Protein AF-A0A949KR53-F1 (afdb_monomer_lite)

pLDDT: mean 78.51, std 15.81, range [43.34, 97.69]

Foldseek 3Di:
DVVVVVVVVVVVVVVVCVVVVVVVPPPDPPPPPDAQDLPPDDDPRNVLSVCVHPPVVVNVVVVVVVVVVVVVVVVVVVVVVCVVVVVCPPPPPPPPPD

Structure (mmCIF, N/CA/C/O backbone):
data_AF-A0A949KR53-F1
#
_entry.id   AF-A0A949KR53-F1
#
loop_
_atom_site.group_PDB
_atom_site.id
_atom_site.type_symbol
_atom_site.label_atom_id
_atom_site.label_alt_id
_atom_site.label_comp_id
_atom_site.label_asym_id
_atom_site.label_entity_id
_atom_site.label_seq_id
_atom_site.pdbx_PDB_ins_code
_atom_site.Cartn_x
_atom_site.Cartn_y
_atom_site.Cartn_z
_atom_site.occupancy
_atom_site.B_iso_or_equiv
_atom_site.auth_seq_id
_atom_site.auth_comp_id
_atom_site.auth_asym_id
_atom_site.auth_atom_id
_atom_site.pdbx_PDB_model_num
ATOM 1 N N . MET A 1 1 ? 43.912 -15.935 14.513 1.00 52.91 1 MET A N 1
ATOM 2 C CA . MET A 1 1 ? 42.930 -15.174 13.704 1.00 52.91 1 MET A CA 1
ATOM 3 C C . MET A 1 1 ? 41.480 -15.524 14.067 1.00 52.91 1 MET A C 1
ATOM 5 O O . MET A 1 1 ? 40.705 -14.612 14.314 1.00 52.91 1 MET A O 1
ATOM 9 N N . VAL A 1 2 ? 41.148 -16.811 14.243 1.00 56.53 2 VAL A N 1
ATOM 10 C CA . VAL A 1 2 ? 39.806 -17.316 14.628 1.00 56.53 2 VAL A CA 1
ATOM 11 C C . VAL A 1 2 ? 39.226 -16.685 15.909 1.00 56.53 2 VAL A C 1
ATOM 13 O O . VAL A 1 2 ? 38.066 -16.295 15.921 1.00 56.53 2 VAL A O 1
ATOM 16 N N . LYS A 1 3 ? 40.035 -16.479 16.963 1.00 52.47 3 LYS A N 1
ATOM 17 C CA . LYS A 1 3 ? 39.572 -15.831 18.212 1.00 52.47 3 LYS A CA 1
ATOM 18 C C . LYS A 1 3 ? 39.089 -14.383 18.021 1.00 52.47 3 LYS A C 1
ATOM 20 O O . LYS A 1 3 ? 38.171 -13.969 18.711 1.00 52.47 3 LYS A O 1
ATOM 25 N N . LYS A 1 4 ? 39.674 -13.621 17.084 1.00 53.94 4 LYS A N 1
ATOM 26 C CA . LYS A 1 4 ? 39.237 -12.242 16.785 1.00 53.94 4 LYS A CA 1
ATOM 27 C C . LYS A 1 4 ? 37.931 -12.229 15.983 1.00 53.94 4 LYS A C 1
ATOM 29 O O . LYS A 1 4 ? 37.089 -11.375 16.221 1.00 53.94 4 LYS A O 1
ATOM 34 N N . LEU A 1 5 ? 37.748 -13.212 15.096 1.00 58.56 5 LEU A N 1
ATOM 35 C CA . LEU A 1 5 ? 36.508 -13.397 14.336 1.00 58.56 5 LEU A CA 1
ATOM 36 C C . LEU A 1 5 ? 35.339 -13.800 15.253 1.00 58.56 5 LEU A C 1
ATOM 38 O O . LEU A 1 5 ? 34.252 -13.251 15.129 1.00 58.56 5 LEU A O 1
ATOM 42 N N . ALA A 1 6 ? 35.593 -14.690 16.221 1.00 62.31 6 ALA A N 1
ATOM 43 C CA . ALA A 1 6 ? 34.600 -15.137 17.202 1.00 62.31 6 ALA A CA 1
ATOM 44 C C . ALA A 1 6 ? 34.147 -14.014 18.156 1.00 62.31 6 ALA A C 1
ATOM 46 O O . ALA A 1 6 ? 32.974 -13.928 18.512 1.00 62.31 6 ALA A O 1
ATOM 47 N N . VAL A 1 7 ? 35.066 -13.122 18.546 1.00 68.75 7 VAL A N 1
ATOM 48 C CA . VAL A 1 7 ? 34.729 -11.922 19.330 1.00 68.75 7 VAL A CA 1
ATOM 49 C C . VAL A 1 7 ? 33.906 -10.942 18.492 1.00 68.75 7 VAL A C 1
ATOM 51 O O . VAL A 1 7 ? 32.912 -10.420 18.986 1.00 68.75 7 VAL A O 1
ATOM 54 N N . GLY A 1 8 ? 34.252 -10.749 17.214 1.00 73.69 8 GLY A N 1
ATOM 55 C CA . GLY A 1 8 ? 33.461 -9.930 16.290 1.00 73.69 8 GLY A CA 1
ATOM 56 C C . GLY A 1 8 ? 32.025 -10.436 16.127 1.00 73.69 8 GLY A C 1
ATOM 57 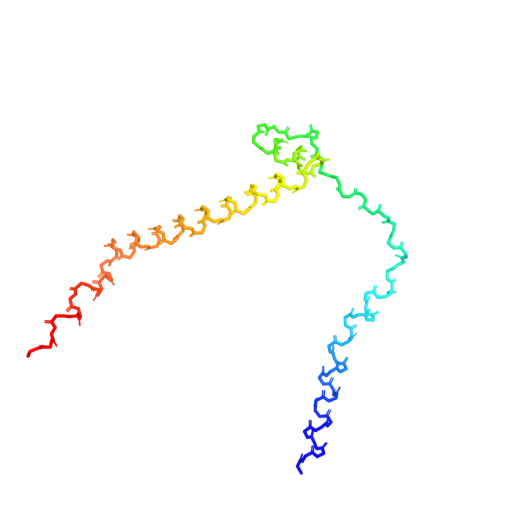O O . GLY A 1 8 ? 31.089 -9.658 16.279 1.00 73.69 8 GLY A O 1
ATOM 58 N N . SER A 1 9 ? 31.836 -11.745 15.922 1.00 72.81 9 SER A N 1
ATOM 59 C CA . SER A 1 9 ? 30.496 -12.340 15.802 1.00 72.81 9 SER A CA 1
ATOM 60 C C . SER A 1 9 ? 29.677 -12.242 17.089 1.00 72.81 9 SER A C 1
ATOM 62 O O . SER A 1 9 ? 28.465 -12.053 17.029 1.00 72.81 9 SER A O 1
ATOM 64 N N . LEU A 1 10 ? 30.326 -12.338 18.255 1.00 76.50 10 LEU A N 1
ATOM 65 C CA . LEU A 1 10 ? 29.654 -12.202 19.547 1.00 76.50 10 LEU A CA 1
ATOM 66 C C . LEU A 1 10 ? 29.169 -10.765 19.772 1.00 76.50 10 LEU A C 1
ATOM 68 O O . LEU A 1 10 ? 28.047 -10.564 20.224 1.00 76.50 10 LEU A O 1
ATOM 72 N N . VAL A 1 11 ? 29.989 -9.769 19.419 1.00 81.44 11 VAL A N 1
ATOM 73 C CA . VAL A 1 11 ? 29.622 -8.350 19.532 1.00 81.44 11 VAL A CA 1
ATOM 74 C C . VAL A 1 11 ? 28.463 -8.018 18.595 1.00 81.44 11 VAL A C 1
ATOM 76 O O . VAL A 1 11 ? 27.497 -7.410 19.043 1.00 81.44 11 VAL A O 1
ATOM 79 N N . THR A 1 12 ? 28.495 -8.478 17.340 1.00 80.38 12 THR A N 1
ATOM 80 C CA . THR A 1 12 ? 27.384 -8.271 16.397 1.00 80.38 12 THR A CA 1
ATOM 81 C C . THR A 1 12 ? 26.092 -8.929 16.884 1.00 80.38 12 THR A C 1
ATOM 83 O O . THR A 1 12 ? 25.039 -8.295 16.850 1.00 80.38 12 THR A O 1
ATOM 86 N N . ALA A 1 13 ? 26.165 -10.159 17.402 1.00 79.56 13 ALA A N 1
ATOM 87 C CA . ALA A 1 13 ? 25.003 -10.840 17.970 1.00 79.56 13 ALA A CA 1
ATOM 88 C C . ALA A 1 13 ? 24.428 -10.085 19.181 1.00 79.56 13 ALA A C 1
ATOM 90 O O . ALA A 1 13 ? 23.212 -9.948 19.298 1.00 79.56 13 ALA A O 1
ATOM 91 N N . LEU A 1 14 ? 25.288 -9.539 20.047 1.00 79.38 14 LEU A N 1
ATOM 92 C CA . LEU A 1 14 ? 24.863 -8.752 21.205 1.00 79.38 14 LEU A CA 1
ATOM 93 C C . LEU A 1 14 ? 24.237 -7.410 20.790 1.00 79.38 14 LEU A C 1
ATOM 95 O O . LEU A 1 14 ? 23.239 -6.991 21.372 1.00 79.38 14 LEU A O 1
ATOM 99 N N . SER A 1 15 ? 24.770 -6.758 19.751 1.00 81.94 15 SER A N 1
ATOM 100 C CA . SER A 1 15 ? 24.210 -5.517 19.202 1.00 81.94 15 SER A CA 1
ATOM 101 C C . SER A 1 15 ? 22.814 -5.712 18.607 1.00 81.94 15 SER A C 1
ATOM 103 O O . SER A 1 15 ? 21.965 -4.836 18.757 1.00 81.94 15 SER A O 1
ATOM 105 N N . CYS A 1 16 ? 22.538 -6.868 17.998 1.00 80.62 16 CYS A N 1
ATOM 106 C CA . CYS A 1 16 ? 21.203 -7.206 17.495 1.00 80.62 16 CYS A CA 1
ATOM 107 C C . CYS A 1 16 ? 20.157 -7.408 18.606 1.00 80.62 16 CYS A C 1
ATOM 109 O O . CYS A 1 16 ? 18.964 -7.339 18.322 1.00 80.62 16 CYS A O 1
ATOM 111 N N . LEU A 1 17 ? 20.576 -7.633 19.856 1.00 79.19 17 LEU A N 1
ATOM 112 C CA . LEU A 1 17 ? 19.676 -7.814 21.002 1.00 79.19 17 LEU A CA 1
ATOM 113 C C . LEU A 1 17 ? 19.367 -6.502 21.746 1.00 79.19 17 LEU A C 1
ATOM 115 O O . LEU A 1 17 ? 18.408 -6.449 22.515 1.00 79.19 17 LEU A O 1
ATOM 119 N N . LEU A 1 18 ? 20.118 -5.424 21.488 1.00 79.12 18 LEU A N 1
ATOM 120 C CA . LEU A 1 18 ? 19.888 -4.105 22.096 1.00 79.12 18 LEU A CA 1
ATOM 121 C C . LEU A 1 18 ? 18.475 -3.535 21.843 1.00 79.12 18 LEU A C 1
ATOM 123 O O . LEU A 1 18 ? 17.893 -2.999 22.789 1.00 79.12 18 LEU A O 1
ATOM 127 N N . PRO A 1 19 ? 17.868 -3.670 20.643 1.00 79.31 19 PRO A N 1
ATOM 128 C CA . PRO A 1 19 ? 16.506 -3.188 20.406 1.00 79.31 19 PRO A CA 1
ATOM 129 C C . PRO A 1 19 ? 15.460 -3.900 21.273 1.00 79.31 19 PRO A C 1
ATOM 131 O O . PRO A 1 19 ? 14.496 -3.277 21.709 1.00 79.31 19 PRO A O 1
ATOM 134 N N . ALA A 1 20 ? 15.666 -5.187 21.578 1.00 72.06 20 ALA A N 1
ATOM 135 C CA . ALA A 1 20 ? 14.747 -5.960 22.412 1.00 72.06 20 ALA A CA 1
ATOM 136 C C . ALA A 1 20 ? 14.739 -5.464 23.867 1.00 72.06 20 ALA A C 1
ATOM 138 O O . ALA A 1 20 ? 13.690 -5.423 24.504 1.00 72.06 20 ALA A O 1
ATOM 139 N N . TRP A 1 21 ? 15.892 -5.032 24.383 1.00 69.88 21 TRP A N 1
ATOM 140 C CA . TRP A 1 21 ? 15.987 -4.419 25.711 1.00 69.88 21 TRP A CA 1
ATOM 141 C C . TRP A 1 21 ? 15.439 -2.992 25.741 1.00 69.88 21 TRP A C 1
ATOM 143 O O . TRP A 1 21 ? 14.808 -2.611 26.723 1.00 69.88 21 TRP A O 1
ATOM 153 N N . ALA A 1 22 ? 15.607 -2.227 24.658 1.00 72.31 22 ALA A N 1
ATOM 154 C CA . ALA A 1 22 ? 14.992 -0.907 24.526 1.00 72.31 22 ALA A CA 1
ATOM 155 C C . ALA A 1 22 ? 13.452 -0.984 24.504 1.00 72.31 22 ALA A C 1
ATOM 157 O O . ALA A 1 22 ? 12.786 -0.114 25.065 1.00 72.31 22 ALA A O 1
ATOM 158 N N . TRP A 1 23 ? 12.879 -2.044 23.923 1.00 68.12 23 TRP A N 1
ATOM 159 C CA . TRP A 1 23 ? 11.429 -2.269 23.915 1.00 68.12 23 TRP A CA 1
ATOM 160 C C . TRP A 1 23 ? 10.858 -2.876 25.203 1.00 68.12 23 TRP A C 1
ATOM 162 O O . TRP A 1 23 ? 9.660 -2.753 25.439 1.00 68.12 23 TRP A O 1
ATOM 172 N N . ALA A 1 24 ? 11.683 -3.467 26.069 1.00 65.00 24 ALA A N 1
ATOM 173 C CA . ALA A 1 24 ? 11.227 -4.082 27.320 1.00 65.00 24 ALA A CA 1
ATOM 174 C C . ALA A 1 24 ? 10.810 -3.067 28.411 1.00 65.00 24 ALA A C 1
ATOM 176 O O . ALA A 1 24 ? 10.215 -3.459 29.412 1.00 65.00 24 ALA A O 1
ATOM 177 N N . GLY A 1 25 ? 11.118 -1.775 28.237 1.00 60.56 25 GLY A N 1
ATOM 178 C CA . GLY A 1 25 ? 10.777 -0.699 29.180 1.00 60.56 25 GLY A CA 1
ATOM 179 C C . GLY A 1 25 ? 9.411 -0.035 28.959 1.00 60.56 25 GLY A C 1
ATOM 180 O O . GLY A 1 25 ? 9.010 0.805 29.764 1.00 60.56 25 GLY A O 1
ATOM 181 N N . GLY A 1 26 ? 8.689 -0.378 27.888 1.00 61.47 26 GLY A N 1
ATOM 182 C CA . GLY A 1 26 ? 7.304 0.053 27.705 1.00 61.47 26 GLY A CA 1
ATOM 183 C C . GLY A 1 26 ? 6.402 -0.766 28.622 1.00 61.47 26 GLY A C 1
ATOM 184 O O . GLY A 1 26 ? 6.345 -1.983 28.473 1.00 61.47 26 GLY A O 1
ATOM 185 N N . GLY A 1 27 ? 5.744 -0.126 29.595 1.00 63.88 27 GLY A N 1
ATOM 186 C CA . GLY A 1 27 ? 4.822 -0.793 30.523 1.00 63.88 27 GLY A CA 1
ATOM 187 C C . GLY A 1 27 ? 3.815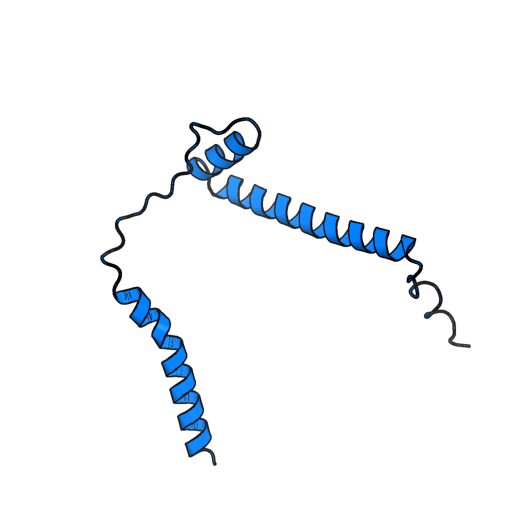 -1.690 29.798 1.00 63.88 27 GLY A C 1
ATOM 188 O O . GLY A 1 27 ? 3.529 -1.448 28.627 1.00 63.88 27 GLY A O 1
ATOM 189 N N . ALA A 1 28 ? 3.320 -2.724 30.500 1.00 61.16 28 ALA A N 1
ATOM 190 C CA . ALA A 1 28 ? 2.398 -3.741 29.984 1.00 61.16 28 ALA A CA 1
ATOM 191 C C . ALA A 1 28 ? 1.445 -3.115 28.970 1.00 61.16 28 ALA A C 1
ATOM 193 O O . ALA A 1 28 ? 0.623 -2.284 29.355 1.00 61.16 28 ALA A O 1
ATOM 194 N N . ALA A 1 29 ? 1.655 -3.440 27.690 1.00 59.25 29 ALA A N 1
ATOM 195 C CA . ALA A 1 29 ? 0.944 -2.835 26.582 1.00 59.25 29 ALA A CA 1
ATOM 196 C C . ALA A 1 29 ? -0.547 -2.994 26.863 1.00 59.25 29 ALA A C 1
ATOM 198 O O . ALA A 1 29 ? -1.096 -4.086 26.720 1.00 59.25 29 ALA A O 1
ATOM 199 N N . THR A 1 30 ? -1.186 -1.926 27.347 1.00 56.94 30 THR A N 1
ATOM 200 C CA . THR A 1 30 ? -2.638 -1.880 27.439 1.00 56.94 30 THR A CA 1
ATOM 201 C C . THR A 1 30 ? -3.108 -2.183 26.042 1.00 56.94 30 THR A C 1
ATOM 203 O O . THR A 1 30 ? -2.596 -1.558 25.114 1.00 56.94 30 THR A O 1
ATOM 206 N N . GLU A 1 31 ? -3.980 -3.175 25.908 1.00 53.62 31 GLU A N 1
ATOM 207 C CA . GLU A 1 31 ? -4.509 -3.640 24.637 1.00 53.62 31 GLU A CA 1
ATOM 208 C C . GLU A 1 31 ? -5.023 -2.424 23.862 1.00 53.62 31 GLU A C 1
ATOM 210 O O . GLU A 1 31 ? -6.107 -1.898 24.110 1.00 53.62 31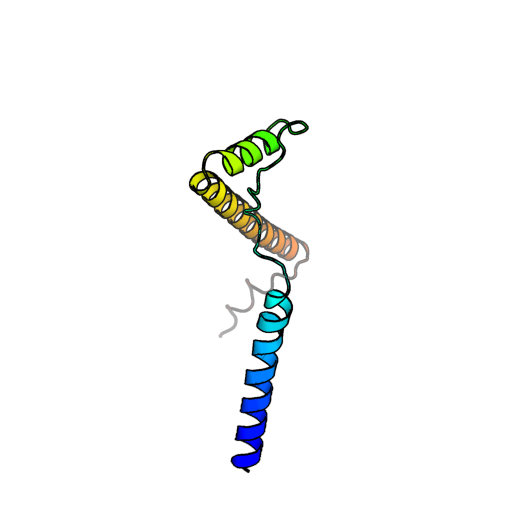 GLU A O 1
ATOM 215 N N . LEU A 1 32 ? -4.156 -1.883 23.004 1.00 57.50 32 LEU A N 1
ATOM 216 C CA . LEU A 1 32 ? -4.461 -0.744 22.169 1.00 57.50 32 LEU A CA 1
ATOM 217 C C . LEU A 1 32 ? -5.346 -1.338 21.097 1.00 57.50 32 LEU A C 1
ATOM 219 O O . LEU A 1 32 ? -4.869 -1.918 20.125 1.00 57.50 32 LEU A O 1
ATOM 223 N N . VAL A 1 33 ? -6.648 -1.261 21.339 1.00 64.06 33 VAL A N 1
ATOM 224 C CA . VAL A 1 33 ? -7.663 -1.610 20.360 1.00 64.06 33 VAL A CA 1
ATOM 225 C C . VAL A 1 33 ? -7.551 -0.560 19.257 1.00 64.06 33 VAL A C 1
ATOM 227 O O . VAL A 1 33 ? -8.091 0.542 19.355 1.00 64.06 33 VAL A O 1
ATOM 230 N N . VAL A 1 34 ? -6.728 -0.866 18.251 1.00 72.88 34 VAL A N 1
ATOM 231 C CA . VAL A 1 34 ? -6.470 0.010 17.108 1.00 72.88 34 VAL A CA 1
ATOM 232 C C . VAL A 1 34 ? -7.706 -0.027 16.222 1.00 72.88 34 VAL A C 1
ATOM 234 O O . VAL A 1 34 ? -7.950 -0.996 15.511 1.00 72.88 34 VAL A O 1
ATOM 237 N N . VAL A 1 35 ? -8.502 1.033 16.302 1.00 81.75 35 VAL A N 1
ATOM 238 C CA . VAL A 1 35 ? -9.736 1.212 15.533 1.00 81.75 35 VAL A CA 1
ATOM 239 C C . VAL A 1 35 ? -9.559 2.436 14.656 1.00 81.75 35 VAL A C 1
ATOM 241 O O . VAL A 1 35 ? -9.124 3.489 15.125 1.00 81.75 35 VAL A O 1
ATOM 244 N N . ALA A 1 36 ? -9.906 2.309 13.381 1.00 83.00 36 ALA A N 1
ATOM 245 C CA . ALA A 1 36 ? -9.909 3.438 12.468 1.00 83.00 36 ALA A CA 1
ATOM 246 C C . ALA A 1 36 ? -11.051 4.401 12.831 1.00 83.00 36 ALA A C 1
ATOM 248 O O . ALA A 1 36 ? -12.211 3.985 12.932 1.00 83.00 36 ALA A O 1
ATOM 249 N N . ASP A 1 37 ? -10.739 5.689 13.001 1.00 87.00 37 ASP A N 1
ATOM 250 C CA . ASP A 1 37 ? -11.762 6.722 13.175 1.00 87.00 37 ASP A CA 1
ATOM 251 C C . ASP A 1 37 ? -12.466 6.984 11.835 1.00 87.00 37 ASP A C 1
ATOM 253 O O . ASP A 1 37 ? -11.858 7.410 10.853 1.00 87.00 37 ASP A O 1
ATOM 257 N N . THR A 1 38 ? -13.766 6.700 11.788 1.00 85.94 38 THR A N 1
ATOM 258 C CA . THR A 1 38 ? -14.596 6.780 10.577 1.00 85.94 38 THR A CA 1
ATOM 259 C C . THR A 1 38 ? -15.479 8.029 10.538 1.00 85.94 38 THR A C 1
ATOM 261 O O . THR A 1 38 ? -16.187 8.247 9.558 1.00 85.94 38 THR A O 1
ATOM 264 N N . ARG A 1 39 ? -15.438 8.882 11.571 1.00 86.69 39 ARG A N 1
ATOM 265 C CA . ARG A 1 39 ? -16.409 9.978 11.773 1.00 86.69 39 ARG A CA 1
ATOM 266 C C . ARG A 1 39 ? -16.299 11.114 10.757 1.00 86.69 39 ARG A C 1
ATOM 268 O O . ARG A 1 39 ? -17.299 11.751 10.448 1.00 86.69 39 ARG A O 1
ATOM 275 N N . ALA A 1 40 ? -15.097 11.372 10.250 1.00 88.19 40 ALA A N 1
ATOM 276 C CA . ALA A 1 40 ? -14.828 12.421 9.264 1.00 88.19 40 ALA A CA 1
ATOM 277 C C . ALA A 1 40 ? -14.605 11.869 7.844 1.00 88.19 40 ALA A C 1
ATOM 279 O O . ALA A 1 40 ? -14.239 12.613 6.934 1.00 88.19 40 ALA A O 1
ATOM 280 N N . LEU A 1 41 ? -14.784 10.561 7.649 1.00 87.69 41 LEU A N 1
ATOM 281 C CA . LEU A 1 41 ? -14.442 9.881 6.408 1.00 87.69 41 LEU A CA 1
ATOM 282 C C . LEU A 1 41 ? -15.681 9.700 5.529 1.00 87.69 41 LEU A C 1
ATOM 284 O O . LEU A 1 41 ? -16.763 9.378 6.009 1.00 87.69 41 LEU A O 1
ATOM 288 N N . SER A 1 42 ? -15.517 9.875 4.219 1.00 89.81 42 SER A N 1
ATOM 289 C CA . SER A 1 42 ? -16.580 9.647 3.235 1.00 89.81 42 SER A CA 1
ATOM 290 C C . SER A 1 42 ? -16.056 8.897 2.008 1.00 89.81 42 SER A C 1
ATOM 292 O O . SER A 1 42 ? -14.846 8.808 1.774 1.00 89.81 42 SER A O 1
ATOM 294 N N . GLY A 1 43 ? -16.978 8.310 1.239 1.00 91.81 43 GLY A N 1
ATOM 295 C CA . GLY A 1 43 ? -16.673 7.607 -0.008 1.00 91.81 43 GLY A CA 1
ATOM 296 C C . GLY A 1 43 ? -15.820 6.349 0.185 1.00 91.81 43 GLY A C 1
ATOM 297 O O . GLY A 1 43 ? -16.042 5.559 1.101 1.00 91.81 43 GLY A O 1
ATOM 298 N N . PHE A 1 44 ? -14.835 6.158 -0.696 1.00 90.75 44 PHE A N 1
ATOM 299 C CA . PHE A 1 44 ? -13.986 4.961 -0.708 1.00 90.75 44 PHE A CA 1
ATOM 300 C C . PHE A 1 44 ? -13.111 4.826 0.548 1.00 90.75 44 PHE A C 1
ATOM 302 O O . PHE A 1 44 ? -12.905 3.723 1.048 1.00 90.75 44 PHE A O 1
ATOM 309 N N . ASN A 1 45 ? -12.662 5.948 1.116 1.00 90.31 45 ASN A N 1
ATOM 310 C CA . ASN A 1 45 ? -11.887 5.936 2.355 1.00 90.31 45 ASN A CA 1
ATOM 311 C C . ASN A 1 45 ? -12.732 5.434 3.534 1.00 90.31 45 ASN A C 1
ATOM 313 O O . ASN A 1 45 ? -12.244 4.631 4.325 1.00 90.31 45 ASN A O 1
ATOM 317 N N . PHE A 1 46 ? -14.007 5.843 3.618 1.00 92.69 46 PHE A N 1
ATOM 318 C CA . PHE A 1 46 ? -14.939 5.325 4.628 1.00 92.69 46 PHE A CA 1
ATOM 319 C C . PHE A 1 46 ? -15.112 3.812 4.499 1.00 92.69 46 PHE A C 1
ATOM 321 O O . PHE A 1 46 ? -14.983 3.104 5.489 1.00 92.69 46 PHE A O 1
ATOM 328 N N . TYR A 1 47 ? -15.303 3.310 3.277 1.00 91.81 47 TYR A N 1
ATOM 329 C CA . TYR A 1 47 ? -15.414 1.874 3.017 1.00 91.81 47 TYR A CA 1
ATOM 330 C C . TYR A 1 47 ? -14.189 1.086 3.512 1.00 91.81 47 TYR A C 1
ATOM 332 O O . TYR A 1 47 ? -14.348 0.106 4.240 1.00 91.81 47 TYR A O 1
ATOM 340 N N . LEU A 1 48 ? -12.971 1.534 3.187 1.00 91.62 48 LEU A N 1
ATOM 341 C CA . LEU A 1 48 ? -11.744 0.871 3.643 1.00 91.62 48 LEU A CA 1
ATOM 342 C C . LEU A 1 48 ? -11.566 0.940 5.167 1.00 91.62 48 LEU A C 1
ATOM 344 O O . LEU A 1 48 ? -11.165 -0.047 5.780 1.00 91.62 48 LEU A O 1
ATOM 348 N N . ALA A 1 49 ? -11.894 2.074 5.789 1.00 89.75 49 ALA A N 1
ATOM 349 C CA . ALA A 1 49 ? -11.806 2.235 7.240 1.00 89.75 49 ALA A CA 1
ATOM 350 C C . ALA A 1 49 ? -12.861 1.397 7.986 1.00 89.75 49 ALA A C 1
ATOM 352 O O . ALA A 1 49 ? -12.578 0.841 9.046 1.00 89.75 49 ALA A O 1
ATOM 353 N N . THR A 1 50 ? -14.062 1.240 7.422 1.00 91.88 50 THR A N 1
ATOM 354 C CA . THR A 1 50 ? -15.070 0.314 7.949 1.00 91.88 50 THR A CA 1
ATOM 355 C C . THR A 1 50 ? -14.614 -1.136 7.810 1.00 91.88 50 THR A C 1
ATOM 357 O O . THR A 1 50 ? -14.750 -1.891 8.768 1.00 91.88 50 THR A O 1
ATOM 360 N N . LEU A 1 51 ? -14.025 -1.524 6.673 1.00 92.25 51 LEU A N 1
ATOM 361 C CA . LEU A 1 51 ? -13.466 -2.869 6.495 1.00 92.25 51 LEU A CA 1
ATOM 362 C C . LEU A 1 51 ? -12.367 -3.173 7.512 1.00 92.25 51 LEU A C 1
ATOM 364 O O . LEU A 1 51 ? -12.408 -4.233 8.126 1.00 92.25 51 LEU A O 1
ATOM 368 N N . TYR A 1 52 ? -11.451 -2.232 7.751 1.00 89.69 52 TYR A N 1
ATOM 369 C CA . TYR A 1 52 ? -10.403 -2.378 8.767 1.00 89.69 52 TYR A CA 1
ATOM 370 C C . TYR A 1 52 ? -10.972 -2.717 10.157 1.00 89.69 52 TYR A C 1
ATOM 372 O O . TYR A 1 52 ? -10.401 -3.525 10.883 1.00 89.69 52 TYR A O 1
ATOM 380 N N . ASN A 1 53 ? -12.130 -2.144 10.503 1.00 90.69 53 ASN A N 1
ATOM 381 C CA . ASN A 1 53 ? -12.786 -2.350 11.795 1.00 90.69 53 ASN A CA 1
ATOM 382 C C . ASN A 1 53 ? -13.710 -3.583 11.851 1.00 90.69 53 ASN A C 1
ATOM 384 O O . ASN A 1 53 ? -14.088 -3.998 12.944 1.00 90.69 53 ASN A O 1
ATOM 388 N N . GLN A 1 54 ? -14.165 -4.113 10.713 1.00 92.38 54 GLN A N 1
ATOM 389 C CA . GLN A 1 54 ? -15.171 -5.186 10.659 1.00 92.38 54 GLN A CA 1
ATOM 390 C C . GLN A 1 54 ? -14.582 -6.530 10.229 1.00 92.38 54 GLN A C 1
ATOM 392 O O . GLN A 1 54 ? -14.918 -7.555 10.817 1.00 92.38 54 GLN A O 1
ATOM 397 N N . ASP A 1 55 ? -13.714 -6.531 9.217 1.00 90.94 55 ASP A N 1
ATOM 398 C CA . ASP A 1 55 ? -13.136 -7.742 8.640 1.00 90.94 55 ASP A CA 1
ATOM 399 C C . ASP A 1 55 ? -11.716 -7.481 8.108 1.00 90.94 55 ASP A C 1
ATOM 401 O O . ASP A 1 55 ? -11.496 -6.929 7.022 1.00 90.94 55 ASP A O 1
ATOM 405 N N . MET A 1 56 ? -10.733 -7.946 8.880 1.00 90.69 56 MET A N 1
ATOM 406 C CA . MET A 1 56 ? -9.314 -7.793 8.565 1.00 90.69 56 MET A CA 1
ATOM 407 C C . MET A 1 56 ? -8.897 -8.558 7.295 1.00 90.69 56 MET A C 1
ATOM 409 O O . MET A 1 56 ? -7.967 -8.132 6.609 1.00 90.69 56 MET A O 1
ATOM 413 N N . TRP A 1 57 ? -9.568 -9.660 6.939 1.00 94.31 57 TRP A N 1
ATOM 414 C CA . TRP A 1 57 ? -9.213 -10.467 5.764 1.00 94.31 57 TRP A CA 1
ATOM 415 C C . TRP A 1 57 ? -9.571 -9.762 4.463 1.00 94.31 57 TRP A C 1
ATOM 417 O O . TRP A 1 57 ? -8.773 -9.728 3.518 1.00 94.31 57 TRP A O 1
ATOM 427 N N . ILE A 1 58 ? -10.757 -9.157 4.419 1.00 93.69 58 ILE A N 1
ATOM 428 C CA . ILE A 1 58 ? -11.189 -8.383 3.254 1.00 93.69 58 ILE A CA 1
ATOM 429 C C . ILE A 1 58 ? -10.329 -7.121 3.124 1.00 93.69 58 ILE A C 1
ATOM 431 O O . ILE A 1 58 ? -9.893 -6.793 2.017 1.00 93.69 58 ILE A O 1
ATOM 435 N N . PHE A 1 59 ? -10.009 -6.454 4.238 1.00 93.31 59 PHE A 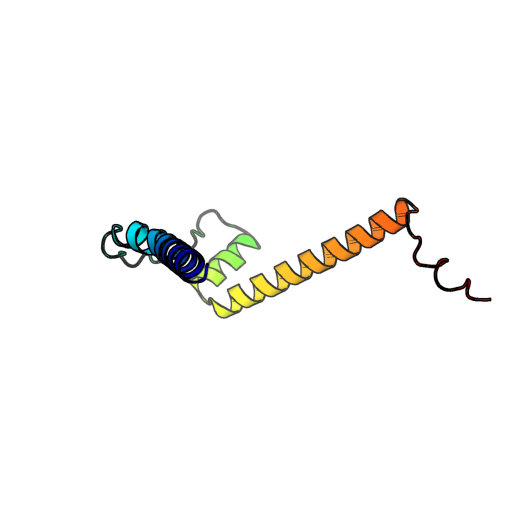N 1
ATOM 436 C CA . PHE A 1 59 ? -9.091 -5.313 4.231 1.00 93.31 59 PHE A CA 1
ATOM 437 C C . PHE A 1 59 ? -7.701 -5.690 3.690 1.00 93.31 59 PHE A C 1
ATOM 439 O O . PHE A 1 59 ? -7.180 -5.019 2.797 1.00 93.31 59 PHE A O 1
ATOM 446 N N . ALA A 1 60 ? -7.121 -6.795 4.170 1.00 94.25 60 ALA A N 1
ATOM 447 C CA . ALA A 1 60 ? -5.822 -7.277 3.704 1.00 94.25 60 ALA A CA 1
ATOM 448 C C . ALA A 1 60 ? -5.836 -7.621 2.206 1.00 94.25 60 ALA A C 1
ATOM 450 O O . ALA A 1 60 ? -4.895 -7.293 1.483 1.00 94.25 60 ALA A O 1
ATOM 451 N N . THR A 1 61 ? -6.925 -8.217 1.718 1.00 96.88 61 THR A N 1
ATOM 452 C CA . THR A 1 61 ? -7.094 -8.526 0.290 1.00 96.88 61 THR A CA 1
ATOM 453 C C . THR A 1 61 ? -7.078 -7.252 -0.555 1.00 96.88 61 THR A C 1
ATOM 455 O O . THR A 1 61 ? -6.350 -7.177 -1.545 1.00 96.88 61 THR A O 1
ATOM 458 N N . TRP A 1 62 ? -7.810 -6.215 -0.138 1.00 95.75 62 TRP A N 1
ATOM 459 C CA . TRP A 1 62 ? -7.779 -4.911 -0.804 1.00 95.75 62 TRP A CA 1
ATOM 460 C C . TRP A 1 62 ? -6.388 -4.280 -0.790 1.00 95.75 62 TRP A C 1
ATOM 462 O O . TRP A 1 62 ? -5.950 -3.762 -1.818 1.00 95.75 62 TRP A O 1
ATOM 472 N N . ALA A 1 63 ? -5.673 -4.359 0.334 1.00 94.62 63 ALA A N 1
ATOM 473 C CA . ALA A 1 63 ? -4.316 -3.833 0.441 1.00 94.62 63 ALA A CA 1
ATOM 474 C C . ALA A 1 63 ? -3.366 -4.489 -0.576 1.00 94.62 63 ALA A C 1
ATOM 476 O O . ALA A 1 63 ? -2.615 -3.786 -1.257 1.00 94.62 63 ALA A O 1
ATOM 477 N N . VAL A 1 64 ? -3.438 -5.815 -0.737 1.00 97.12 64 VAL A N 1
ATOM 478 C CA . VAL A 1 64 ? -2.641 -6.549 -1.733 1.00 97.12 64 VAL A CA 1
ATOM 479 C C . VAL A 1 64 ? -3.029 -6.136 -3.151 1.00 97.12 64 VAL A C 1
ATOM 481 O O . VAL A 1 64 ? -2.157 -5.762 -3.931 1.00 97.12 64 VAL A O 1
ATOM 484 N N . VAL A 1 65 ? -4.325 -6.134 -3.478 1.00 97.44 65 VAL A N 1
ATOM 485 C CA . VAL A 1 65 ? -4.815 -5.797 -4.826 1.00 97.44 65 VAL A CA 1
ATOM 486 C C . VAL A 1 65 ? -4.401 -4.384 -5.237 1.00 97.44 65 VAL A C 1
ATOM 488 O O . VAL A 1 65 ? -3.869 -4.200 -6.331 1.00 97.44 65 VAL A O 1
ATOM 491 N N . ILE A 1 66 ? -4.595 -3.393 -4.361 1.00 96.38 66 ILE A N 1
ATOM 492 C CA . ILE A 1 66 ? -4.229 -1.997 -4.639 1.00 96.38 66 ILE A CA 1
ATOM 493 C C . ILE A 1 66 ? -2.714 -1.872 -4.812 1.00 96.38 66 ILE A C 1
ATOM 495 O O . ILE A 1 66 ? -2.257 -1.237 -5.761 1.00 96.38 66 ILE A O 1
ATOM 499 N N . THR A 1 67 ? -1.926 -2.511 -3.944 1.00 96.31 67 THR A N 1
ATOM 500 C CA . THR A 1 67 ? -0.459 -2.450 -4.022 1.00 96.31 67 THR A CA 1
ATOM 501 C C . THR A 1 67 ? 0.061 -3.086 -5.309 1.00 96.31 67 THR A C 1
ATOM 503 O O . THR A 1 67 ? 0.895 -2.494 -5.993 1.00 96.31 67 THR A O 1
ATOM 506 N N . SER A 1 68 ? -0.453 -4.259 -5.687 1.00 97.56 68 SER A N 1
ATOM 507 C CA . SER A 1 68 ? -0.081 -4.921 -6.940 1.00 97.56 68 SER A CA 1
ATOM 508 C C . SER A 1 68 ? -0.499 -4.105 -8.163 1.00 97.56 68 SER A C 1
ATOM 510 O O . SER A 1 68 ? 0.301 -3.944 -9.083 1.00 97.56 68 SER A O 1
ATOM 512 N N . ALA A 1 69 ? -1.709 -3.541 -8.165 1.00 97.69 69 ALA A N 1
ATOM 513 C CA . ALA A 1 69 ? -2.184 -2.693 -9.255 1.00 97.69 69 ALA A CA 1
ATOM 514 C C . ALA A 1 69 ? -1.311 -1.441 -9.421 1.00 97.69 69 ALA A C 1
ATOM 516 O O . ALA A 1 69 ? -0.890 -1.130 -10.535 1.00 97.69 69 ALA A O 1
ATOM 517 N N . LEU A 1 70 ? -0.979 -0.762 -8.317 1.00 96.94 70 LEU A N 1
ATOM 518 C CA . LEU A 1 70 ? -0.091 0.399 -8.331 1.00 96.94 70 LEU A CA 1
ATOM 519 C C . LEU A 1 70 ? 1.317 0.026 -8.810 1.00 96.94 70 LEU A C 1
ATOM 521 O O . LEU A 1 70 ? 1.857 0.708 -9.680 1.00 96.94 70 LEU A O 1
ATOM 525 N N . GLY A 1 71 ? 1.885 -1.079 -8.319 1.00 96.75 71 GLY A N 1
ATOM 526 C CA . GLY A 1 71 ? 3.204 -1.557 -8.740 1.00 96.75 71 GLY A CA 1
ATOM 527 C C . GLY A 1 71 ? 3.279 -1.860 -10.239 1.00 96.75 71 GLY A C 1
ATOM 528 O O . GLY A 1 71 ? 4.185 -1.378 -10.919 1.00 96.75 71 GLY A O 1
ATOM 529 N N . VAL A 1 72 ? 2.293 -2.586 -10.776 1.00 97.44 72 VAL A N 1
ATOM 530 C CA . VAL A 1 72 ? 2.203 -2.867 -12.220 1.00 97.44 72 VAL A CA 1
ATOM 531 C C . VAL A 1 72 ? 2.005 -1.577 -13.010 1.00 97.44 72 VAL A C 1
ATOM 533 O O . VAL A 1 72 ? 2.694 -1.363 -14.004 1.00 97.44 72 VAL A O 1
ATOM 536 N N . SER A 1 73 ? 1.118 -0.686 -12.559 1.00 96.75 73 SER A N 1
ATOM 537 C CA . SER A 1 73 ? 0.878 0.587 -13.244 1.00 96.75 73 SER A CA 1
ATOM 538 C C . SER A 1 73 ? 2.138 1.450 -13.330 1.00 96.75 73 SER A C 1
ATOM 540 O O . SER A 1 73 ? 2.386 2.058 -14.367 1.00 96.75 73 SER A O 1
ATOM 542 N N . LEU A 1 74 ? 2.973 1.450 -12.286 1.00 95.56 74 LEU A N 1
ATOM 543 C CA . LEU A 1 74 ? 4.229 2.191 -12.266 1.00 95.56 74 LEU A CA 1
ATOM 544 C C . LEU A 1 74 ? 5.273 1.574 -13.20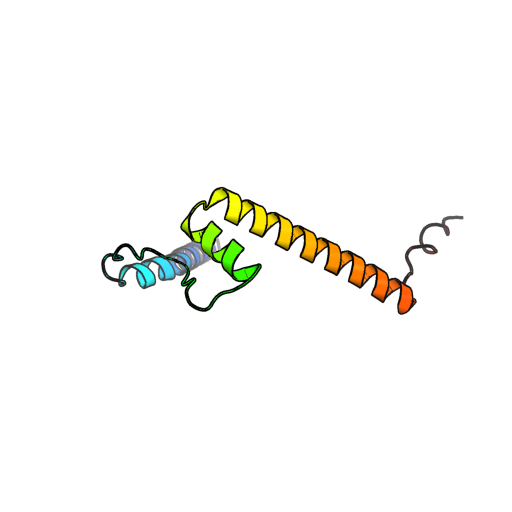7 1.00 95.56 74 LEU A C 1
ATOM 546 O O . LEU A 1 74 ? 5.974 2.313 -13.894 1.00 95.56 74 LEU A O 1
ATOM 550 N N . GLY A 1 75 ? 5.349 0.241 -13.277 1.00 93.25 75 GLY A N 1
ATOM 551 C CA . GLY A 1 75 ? 6.196 -0.458 -14.249 1.00 93.25 75 GLY A CA 1
ATOM 552 C C . GLY A 1 75 ? 5.801 -0.129 -15.689 1.00 93.25 75 GLY 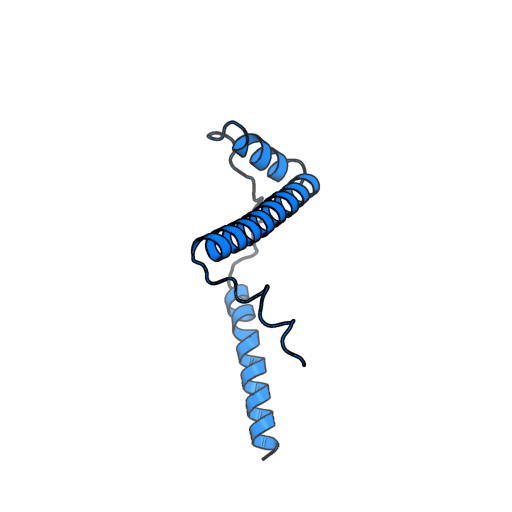A C 1
ATOM 553 O O . GLY A 1 75 ? 6.637 0.312 -16.471 1.00 93.25 75 GLY A O 1
ATOM 554 N N . LEU A 1 76 ? 4.507 -0.223 -16.005 1.00 94.12 76 LEU A N 1
ATOM 555 C CA . LEU A 1 76 ? 3.981 0.126 -17.329 1.00 94.12 76 LEU A CA 1
ATOM 556 C C . LEU A 1 76 ? 4.190 1.606 -17.668 1.00 94.12 76 LEU A C 1
ATOM 558 O O . LEU A 1 76 ? 4.495 1.947 -18.810 1.00 94.12 76 LEU A O 1
ATOM 562 N N . LEU A 1 77 ? 4.042 2.495 -16.682 1.00 94.44 77 LEU A N 1
ATOM 563 C CA . LEU A 1 77 ? 4.327 3.916 -16.856 1.00 94.44 77 LEU A CA 1
ATOM 564 C C . LEU A 1 77 ? 5.806 4.138 -17.189 1.00 94.44 77 LEU A C 1
ATOM 566 O O . LEU A 1 77 ? 6.114 4.944 -18.064 1.00 94.44 77 LEU A O 1
ATOM 570 N N . MET A 1 78 ? 6.714 3.423 -16.524 1.00 91.06 78 MET A N 1
ATOM 571 C CA . MET A 1 78 ? 8.143 3.512 -16.812 1.00 91.06 78 MET A CA 1
ATOM 572 C C . MET A 1 78 ? 8.460 3.010 -18.222 1.00 91.06 78 MET A C 1
ATOM 574 O O . MET A 1 78 ? 9.178 3.692 -18.951 1.00 91.06 78 MET A O 1
ATOM 578 N N . ASP A 1 79 ? 7.887 1.880 -18.636 1.00 88.75 79 ASP A N 1
ATOM 579 C CA . ASP A 1 79 ? 8.050 1.351 -19.996 1.00 88.75 79 ASP A CA 1
ATOM 580 C C . ASP A 1 79 ? 7.572 2.361 -21.048 1.00 88.75 79 ASP A C 1
ATOM 582 O O . ASP A 1 79 ? 8.244 2.590 -22.058 1.00 88.75 79 ASP A O 1
ATOM 586 N N . LEU A 1 80 ? 6.455 3.042 -20.773 1.00 88.81 80 LEU A N 1
ATOM 587 C CA . LEU A 1 80 ? 5.944 4.114 -21.621 1.00 88.81 80 LEU A CA 1
ATOM 588 C C . LEU A 1 80 ? 6.894 5.317 -21.653 1.00 88.81 80 LEU A C 1
ATOM 590 O O . LEU A 1 80 ? 7.165 5.856 -22.723 1.00 88.81 80 LEU A O 1
ATOM 594 N N . ILE A 1 81 ? 7.440 5.749 -20.518 1.00 89.62 81 ILE A N 1
ATOM 595 C CA . ILE A 1 81 ? 8.405 6.858 -20.492 1.00 89.62 81 ILE A CA 1
ATOM 596 C C . ILE A 1 81 ? 9.668 6.481 -21.281 1.00 89.62 81 ILE A C 1
ATOM 598 O O . ILE A 1 81 ? 10.127 7.265 -22.113 1.00 89.62 81 ILE A O 1
ATOM 602 N N . MET A 1 82 ? 10.198 5.271 -21.085 1.00 86.94 82 MET A N 1
ATOM 603 C CA . MET A 1 82 ? 11.383 4.777 -21.794 1.00 86.94 82 MET A CA 1
ATOM 604 C C . MET A 1 82 ? 11.165 4.714 -23.313 1.00 86.94 82 MET A C 1
ATOM 606 O O . MET A 1 82 ? 12.069 5.083 -24.070 1.00 86.94 82 MET A O 1
ATOM 610 N N . SER A 1 83 ? 9.959 4.350 -23.768 1.00 84.00 83 SER A N 1
ATOM 611 C CA . SER A 1 83 ? 9.622 4.354 -25.197 1.00 84.00 83 SER A CA 1
ATOM 612 C C . SER A 1 83 ? 9.575 5.763 -25.797 1.00 84.00 83 SER A C 1
ATOM 614 O O . SER A 1 83 ? 9.922 5.939 -26.962 1.00 84.00 83 SER A O 1
ATOM 616 N N . HIS A 1 84 ? 9.161 6.772 -25.024 1.00 82.44 84 HIS A N 1
ATOM 617 C CA . HIS A 1 84 ? 9.071 8.162 -25.492 1.00 82.44 84 HIS A CA 1
ATOM 618 C C . HIS A 1 84 ? 10.423 8.888 -25.474 1.00 82.44 84 HIS A C 1
ATOM 620 O O . HIS A 1 84 ? 10.650 9.776 -26.293 1.00 82.44 84 HIS A O 1
ATOM 626 N N . VAL A 1 85 ? 11.330 8.512 -24.567 1.00 81.88 85 VAL A N 1
ATOM 627 C CA . VAL A 1 85 ? 12.674 9.113 -24.451 1.00 81.88 85 VAL A CA 1
ATOM 628 C C . VAL A 1 85 ? 13.657 8.541 -25.489 1.00 81.88 85 VAL A C 1
ATOM 630 O O . VAL A 1 85 ? 14.733 9.097 -25.694 1.00 81.88 85 VAL A O 1
ATOM 633 N N . GLY A 1 86 ? 13.292 7.469 -26.202 1.00 68.62 86 GLY A N 1
ATOM 634 C CA . GLY A 1 86 ? 14.123 6.899 -27.271 1.00 68.62 86 GLY A CA 1
ATOM 635 C C . GLY A 1 86 ? 15.323 6.090 -26.765 1.00 68.62 86 GLY A C 1
ATOM 636 O O . GLY A 1 86 ? 16.240 5.812 -27.532 1.00 68.62 86 GLY A O 1
ATOM 637 N N . LEU A 1 87 ? 15.308 5.684 -25.489 1.00 63.16 87 LEU A N 1
ATOM 638 C CA . LEU A 1 87 ? 16.291 4.783 -24.868 1.00 63.16 87 LEU A CA 1
ATOM 639 C C . LEU A 1 87 ? 15.931 3.294 -25.052 1.00 63.16 87 LEU A C 1
ATOM 641 O O . LEU A 1 87 ? 16.452 2.437 -24.341 1.00 63.16 87 LEU A O 1
ATOM 645 N N . ASP A 1 88 ? 15.048 2.964 -25.999 1.00 60.62 88 ASP A N 1
ATOM 646 C CA . ASP A 1 88 ? 14.729 1.574 -26.343 1.00 60.62 88 ASP A CA 1
ATOM 647 C C . ASP A 1 88 ? 15.867 0.968 -27.188 1.00 60.62 88 ASP A C 1
ATOM 649 O O . ASP A 1 88 ? 15.813 0.922 -28.416 1.00 60.62 88 ASP A O 1
ATOM 653 N N . LEU A 1 89 ? 16.933 0.506 -26.524 1.00 61.41 89 LEU A N 1
ATOM 654 C CA . LEU A 1 89 ? 17.987 -0.313 -27.142 1.00 61.41 89 LEU A CA 1
ATOM 655 C C . LEU A 1 89 ? 17.568 -1.794 -27.294 1.00 61.41 89 LEU A C 1
ATOM 657 O O . LEU A 1 89 ? 18.347 -2.614 -27.783 1.00 61.41 89 LEU A O 1
ATOM 661 N N . GLY A 1 90 ? 16.344 -2.158 -26.893 1.00 55.94 90 GLY A N 1
ATOM 662 C CA . GLY A 1 90 ? 15.911 -3.548 -26.738 1.00 55.94 90 GLY A CA 1
ATOM 663 C C . GLY A 1 90 ? 15.541 -4.269 -28.034 1.00 55.94 90 GLY A C 1
ATOM 664 O O . GLY A 1 90 ? 15.596 -5.496 -28.075 1.00 55.94 90 GLY A O 1
ATOM 665 N N . LYS A 1 91 ? 15.199 -3.550 -29.112 1.00 52.72 91 LYS A N 1
ATOM 666 C CA . LYS A 1 91 ? 14.791 -4.188 -30.383 1.00 52.72 91 LYS A CA 1
ATOM 667 C C . LYS A 1 91 ? 15.925 -4.419 -31.387 1.00 52.72 91 LYS A C 1
ATOM 669 O O . LYS A 1 91 ? 15.739 -5.212 -32.302 1.00 52.72 91 LYS A O 1
ATOM 674 N N . SER A 1 92 ? 17.092 -3.792 -31.210 1.00 49.72 92 SER A N 1
ATOM 675 C CA . SER A 1 92 ? 18.186 -3.846 -32.201 1.00 49.72 92 SER A CA 1
ATOM 676 C C . SER A 1 92 ? 19.464 -4.548 -31.724 1.00 49.72 92 SER A C 1
ATOM 678 O O . SER A 1 92 ? 20.316 -4.853 -32.551 1.00 49.72 92 SER A O 1
ATOM 680 N N . ALA A 1 93 ? 19.620 -4.844 -30.428 1.00 54.81 93 ALA A N 1
ATOM 681 C CA . ALA A 1 93 ? 20.850 -5.459 -29.903 1.00 54.81 93 ALA A CA 1
ATOM 682 C C . ALA A 1 93 ? 20.887 -7.002 -29.989 1.00 54.81 93 ALA A C 1
ATOM 684 O O . ALA A 1 93 ? 21.939 -7.593 -29.778 1.00 54.81 93 ALA A O 1
ATOM 685 N N . GLY A 1 94 ? 19.763 -7.658 -30.306 1.00 50.66 94 GLY A N 1
ATOM 686 C CA . GLY A 1 94 ? 19.661 -9.124 -30.399 1.00 50.66 94 GLY A CA 1
ATOM 687 C C . GLY A 1 94 ? 19.736 -9.711 -31.816 1.00 50.66 94 GLY A C 1
ATOM 688 O O . GLY A 1 94 ? 19.526 -10.908 -31.973 1.00 50.66 94 GLY A O 1
ATOM 689 N N . HIS A 1 95 ? 19.984 -8.898 -32.851 1.00 48.38 95 HIS A N 1
ATOM 690 C CA . HIS A 1 95 ? 20.009 -9.346 -34.256 1.00 48.38 95 HIS A CA 1
ATOM 691 C C . HIS A 1 95 ? 21.352 -9.090 -34.968 1.00 48.38 95 HIS A C 1
ATOM 693 O O . HIS A 1 95 ? 21.415 -9.053 -36.191 1.00 48.38 95 HIS A O 1
ATOM 699 N N . VAL A 1 96 ? 22.450 -8.926 -34.229 1.00 55.31 96 VAL A N 1
ATOM 700 C CA . VAL A 1 96 ? 23.793 -8.833 -34.830 1.00 55.31 96 VAL A CA 1
ATOM 701 C C . VAL A 1 96 ? 24.670 -9.956 -34.284 1.00 55.31 96 VAL A C 1
ATOM 703 O O . VAL A 1 96 ? 25.682 -9.727 -33.636 1.00 55.31 96 VAL A O 1
ATOM 706 N N . GLU A 1 97 ? 24.239 -11.191 -34.532 1.00 49.81 97 GLU A N 1
ATOM 707 C CA . GLU A 1 97 ? 25.137 -12.346 -34.607 1.00 49.81 97 GLU A CA 1
ATOM 708 C C . GLU A 1 97 ? 25.066 -12.911 -36.029 1.00 49.81 97 GLU A C 1
ATOM 710 O O . GLU A 1 97 ? 24.424 -13.926 -36.287 1.00 49.81 97 GLU A O 1
ATOM 715 N N . HIS A 1 98 ? 25.697 -12.191 -36.956 1.00 43.34 98 HIS A N 1
ATOM 716 C CA . HIS A 1 98 ? 26.236 -12.694 -38.219 1.00 43.34 98 HIS A CA 1
ATOM 717 C C . HIS A 1 98 ? 27.488 -11.890 -38.565 1.00 43.34 98 HIS A C 1
ATOM 719 O O . HIS A 1 98 ? 27.421 -10.642 -38.472 1.00 43.34 98 HIS A O 1
#

Sequence (98 aa):
MVKKLAVGSLVTALSCLLPAWAWAGGGAATELVVVADTRALSGFNFYLATLYNQDMWIFATWAVVITSALGVSLGLLMDLIMSHVGLDLGKSAGHVEH

Radius of gyration: 25.8 Å; chains: 1; bounding box: 60×30×69 Å

Secondary structure (DSSP, 8-state):
-HHHHHHHHHHHHHHHHHHHHHHTTS-S----------TT--HHHHHHHHHHHH-HHHHHHHHHHHHHHHHHHHHHHHHHHHHHHT---TTTTTS---